Protein AF-A0A4R4I9H9-F1 (afdb_monomer)

Mean predicted aligned error: 4.23 Å

Structure (mmCIF, N/CA/C/O backbone):
data_AF-A0A4R4I9H9-F1
#
_entry.id   AF-A0A4R4I9H9-F1
#
loop_
_atom_site.group_PDB
_atom_site.id
_atom_site.type_symbol
_atom_site.label_atom_id
_atom_site.label_alt_id
_atom_site.label_comp_id
_atom_site.label_asym_id
_atom_site.label_entity_id
_atom_site.label_seq_id
_atom_site.pdbx_PDB_ins_code
_atom_site.Cartn_x
_atom_site.Cartn_y
_atom_site.Cartn_z
_atom_site.occupancy
_atom_site.B_iso_or_equiv
_atom_site.auth_seq_id
_atom_site.auth_comp_id
_atom_site.auth_asym_id
_atom_site.auth_atom_id
_atom_site.pdbx_PDB_model_num
ATOM 1 N N . MET A 1 1 ? -12.621 -3.019 -21.133 1.00 58.41 1 MET A N 1
ATOM 2 C CA . MET A 1 1 ? -11.363 -2.616 -20.470 1.00 58.41 1 MET A CA 1
ATOM 3 C C . MET A 1 1 ? -11.743 -1.904 -19.189 1.00 58.41 1 MET A C 1
ATOM 5 O O . MET A 1 1 ? -12.538 -0.980 -19.273 1.00 58.41 1 MET A O 1
ATOM 9 N N . GLY A 1 2 ? -11.285 -2.379 -18.031 1.00 77.00 2 GLY A N 1
ATOM 10 C CA . GLY A 1 2 ? -11.559 -1.702 -16.763 1.00 77.00 2 GLY A CA 1
ATOM 11 C C . GLY A 1 2 ? -10.605 -0.528 -16.523 1.00 77.00 2 GLY A C 1
ATOM 12 O O . GLY A 1 2 ? -9.463 -0.570 -16.978 1.00 77.00 2 GLY A O 1
ATOM 13 N N . LEU A 1 3 ? -11.076 0.501 -15.821 1.00 92.62 3 LEU A N 1
ATOM 14 C CA . LEU A 1 3 ? -10.313 1.664 -15.368 1.00 92.62 3 LEU A CA 1
ATOM 15 C C . LEU A 1 3 ? -9.828 1.474 -13.922 1.00 92.62 3 LEU A C 1
ATOM 17 O O . LEU A 1 3 ? -10.578 0.948 -13.095 1.00 92.62 3 LEU A O 1
ATOM 21 N N . TRP A 1 4 ? -8.597 1.916 -13.656 1.00 95.94 4 TRP A N 1
ATOM 22 C CA . TRP A 1 4 ? -8.057 2.176 -12.315 1.00 95.94 4 TRP A CA 1
ATOM 23 C C . TRP A 1 4 ? -8.418 3.601 -11.897 1.00 95.94 4 TRP A C 1
ATOM 25 O O . TRP A 1 4 ? -8.622 4.448 -12.770 1.00 95.94 4 TRP A O 1
ATOM 35 N N . GLY A 1 5 ? -8.410 3.887 -10.596 1.00 97.25 5 GLY A N 1
ATOM 36 C CA . GLY A 1 5 ? -8.517 5.269 -10.122 1.00 97.25 5 GLY A CA 1
ATOM 37 C C . GLY A 1 5 ? -7.256 6.076 -10.437 1.00 97.25 5 GLY A C 1
ATOM 38 O O . GLY A 1 5 ? -7.300 7.068 -11.159 1.00 97.25 5 GLY A O 1
ATOM 39 N N . ILE A 1 6 ? -6.113 5.611 -9.932 1.00 96.25 6 ILE A N 1
ATOM 40 C CA . ILE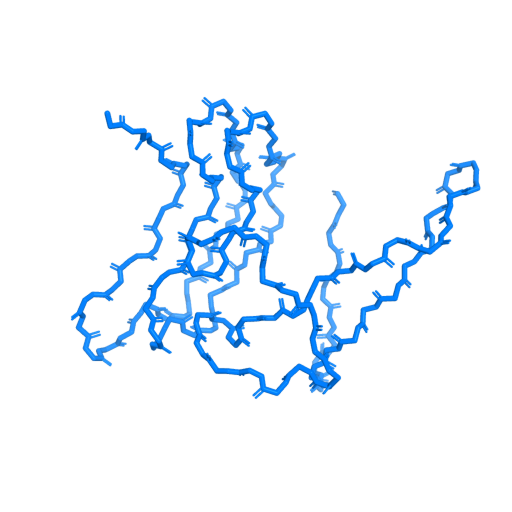 A 1 6 ? -4.777 6.141 -10.221 1.00 96.25 6 ILE A CA 1
ATOM 41 C C . ILE A 1 6 ? -3.868 4.970 -10.585 1.00 96.25 6 ILE A C 1
ATOM 43 O O . ILE A 1 6 ? -3.848 3.948 -9.906 1.00 96.25 6 ILE A O 1
ATOM 47 N N . ARG A 1 7 ? -3.083 5.116 -11.653 1.00 94.50 7 ARG A N 1
ATOM 48 C CA . ARG A 1 7 ? -2.118 4.098 -12.069 1.00 94.50 7 ARG A CA 1
ATOM 49 C C . ARG A 1 7 ? -0.746 4.719 -12.267 1.00 94.50 7 ARG A C 1
ATOM 51 O O . ARG A 1 7 ? -0.535 5.472 -13.215 1.00 94.50 7 ARG A O 1
ATOM 58 N N . LEU A 1 8 ? 0.189 4.361 -11.397 1.00 93.56 8 LEU A N 1
ATOM 59 C CA . LEU A 1 8 ? 1.609 4.626 -11.573 1.00 93.56 8 LEU A CA 1
ATOM 60 C C . LEU A 1 8 ? 2.206 3.459 -12.366 1.00 93.56 8 LEU A C 1
ATOM 62 O O . LEU A 1 8 ? 2.325 2.354 -11.846 1.00 93.56 8 LEU A O 1
ATOM 66 N N . ASN A 1 9 ? 2.538 3.681 -13.638 1.00 89.75 9 ASN A N 1
ATOM 67 C CA . ASN A 1 9 ? 3.097 2.651 -14.517 1.00 89.75 9 ASN A CA 1
ATOM 68 C C . ASN A 1 9 ? 4.318 3.180 -15.280 1.00 89.75 9 ASN A C 1
ATOM 70 O O . ASN A 1 9 ? 4.166 4.030 -16.160 1.00 89.75 9 ASN A O 1
ATOM 74 N N . SER A 1 10 ? 5.513 2.680 -14.947 1.00 77.25 10 SER A N 1
ATOM 75 C CA . SER A 1 10 ? 6.736 2.984 -15.693 1.00 77.25 10 SER A CA 1
ATOM 76 C C . SER A 1 10 ? 7.185 1.777 -16.489 1.00 77.25 10 SER A C 1
ATOM 78 O O . SER A 1 10 ? 7.409 0.705 -15.930 1.00 77.25 10 SER A O 1
ATOM 80 N N . THR A 1 11 ? 7.412 1.977 -17.782 1.00 70.12 11 THR A N 1
ATOM 81 C CA . THR A 1 11 ? 8.040 0.982 -18.656 1.00 70.12 11 THR A CA 1
ATOM 82 C C . THR A 1 11 ? 9.527 1.266 -18.892 1.00 70.12 11 THR A C 1
ATOM 84 O O . THR A 1 11 ? 10.166 0.548 -19.656 1.00 70.12 11 THR A O 1
ATOM 87 N N . THR A 1 12 ? 10.093 2.317 -18.282 1.00 64.38 12 THR A N 1
ATOM 88 C CA . THR A 1 12 ? 11.500 2.717 -18.443 1.00 64.38 12 THR A CA 1
ATOM 89 C C . THR A 1 12 ? 12.277 2.618 -17.129 1.00 64.38 12 THR A C 1
ATOM 91 O O . THR A 1 12 ? 11.729 2.767 -16.035 1.00 64.38 12 THR A O 1
ATOM 94 N N . ALA A 1 13 ? 13.590 2.387 -17.243 1.00 60.62 13 ALA A N 1
ATOM 95 C CA . ALA A 1 13 ? 14.501 2.132 -16.121 1.00 60.62 13 ALA A CA 1
ATOM 96 C C . ALA A 1 13 ? 14.596 3.274 -15.086 1.00 60.62 13 ALA A C 1
ATOM 98 O O . ALA A 1 13 ? 15.094 3.050 -13.989 1.00 60.62 13 ALA A O 1
ATOM 99 N N . GLY A 1 14 ? 14.101 4.478 -15.405 1.00 61.88 14 GLY A N 1
ATOM 100 C CA . GLY A 1 14 ? 14.089 5.625 -14.490 1.00 61.88 14 GLY A CA 1
ATOM 101 C C . GLY A 1 14 ? 13.130 5.491 -13.302 1.00 61.88 14 GLY A C 1
ATOM 102 O O . GLY A 1 14 ? 13.249 6.270 -12.362 1.00 61.88 14 GLY A O 1
ATOM 103 N N . GLY A 1 15 ? 12.226 4.501 -13.322 1.00 72.50 15 GLY A N 1
ATOM 104 C CA . GLY A 1 15 ? 11.251 4.263 -12.254 1.00 72.50 15 GLY A CA 1
ATOM 105 C C . GLY A 1 15 ? 10.245 5.410 -12.080 1.00 72.50 15 GLY A C 1
ATOM 106 O O . GLY A 1 15 ? 10.496 6.557 -12.433 1.00 72.50 15 GLY A O 1
ATOM 107 N N . ILE A 1 16 ? 9.066 5.119 -11.536 1.00 87.56 16 ILE A N 1
ATOM 108 C CA . ILE A 1 16 ? 8.185 6.171 -11.009 1.00 87.56 16 ILE A CA 1
ATOM 109 C C . ILE A 1 16 ? 8.510 6.268 -9.532 1.00 87.56 16 ILE A C 1
ATOM 111 O O . ILE A 1 16 ? 8.130 5.381 -8.776 1.00 87.56 16 ILE A O 1
ATOM 115 N N . THR A 1 17 ? 9.276 7.284 -9.138 1.00 91.88 17 THR A N 1
ATOM 116 C CA . THR A 1 17 ? 9.755 7.411 -7.758 1.00 91.88 17 THR A CA 1
ATOM 117 C C . THR A 1 17 ? 9.359 8.725 -7.113 1.00 91.88 17 THR A C 1
ATOM 119 O O . THR A 1 17 ? 9.193 9.731 -7.802 1.00 91.88 17 THR A O 1
ATOM 122 N N . ASN A 1 18 ? 9.238 8.721 -5.783 1.00 92.69 18 ASN A N 1
ATOM 123 C CA . ASN A 1 18 ? 9.019 9.920 -4.963 1.00 92.69 18 ASN A CA 1
ATOM 124 C C . ASN A 1 18 ? 7.731 10.701 -5.294 1.00 92.69 18 ASN A C 1
ATOM 126 O O . ASN A 1 18 ? 7.659 11.910 -5.075 1.00 92.69 18 ASN A O 1
ATOM 130 N N . ASN A 1 19 ? 6.706 10.027 -5.823 1.00 94.12 19 ASN A N 1
ATOM 131 C CA . ASN A 1 19 ? 5.395 10.643 -6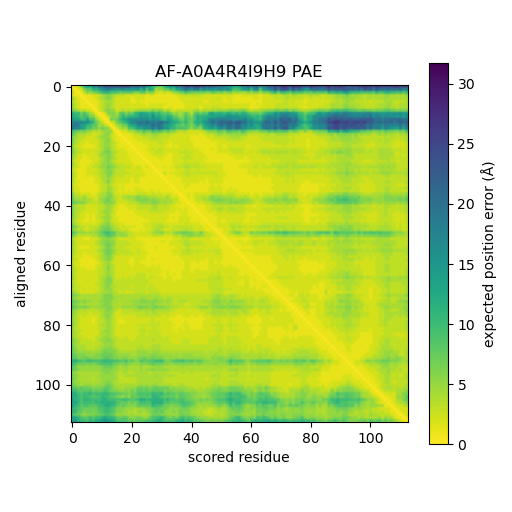.025 1.00 94.12 19 ASN A CA 1
ATOM 132 C C . ASN A 1 19 ? 4.625 10.683 -4.708 1.00 94.12 19 ASN A C 1
ATOM 134 O O . ASN A 1 19 ? 4.811 9.827 -3.847 1.00 94.12 19 ASN A O 1
ATOM 138 N N . VAL A 1 20 ? 3.720 11.650 -4.579 1.00 95.81 20 VAL A N 1
ATOM 139 C CA . VAL A 1 20 ? 2.810 11.758 -3.438 1.00 95.81 20 VAL A CA 1
ATOM 140 C C . VAL A 1 20 ? 1.378 11.713 -3.951 1.00 95.81 20 VAL A C 1
ATOM 142 O O . VAL A 1 20 ? 0.948 12.605 -4.679 1.00 95.81 20 VAL A O 1
ATOM 145 N N . ILE A 1 21 ? 0.639 10.676 -3.563 1.00 95.81 21 ILE A N 1
ATOM 146 C CA . ILE A 1 21 ? -0.787 10.521 -3.852 1.00 95.81 21 ILE A CA 1
ATOM 147 C C . ILE A 1 21 ? -1.556 10.786 -2.560 1.00 95.81 21 ILE A C 1
ATOM 149 O O . ILE A 1 21 ? -1.623 9.928 -1.676 1.00 95.81 21 ILE A O 1
ATOM 153 N N . THR A 1 22 ? -2.129 11.985 -2.452 1.00 96.56 22 THR A N 1
ATOM 154 C CA . THR A 1 22 ? -2.832 12.441 -1.250 1.00 96.56 22 THR A CA 1
ATOM 155 C C . THR A 1 22 ? -4.037 13.318 -1.580 1.00 96.56 22 THR A C 1
AT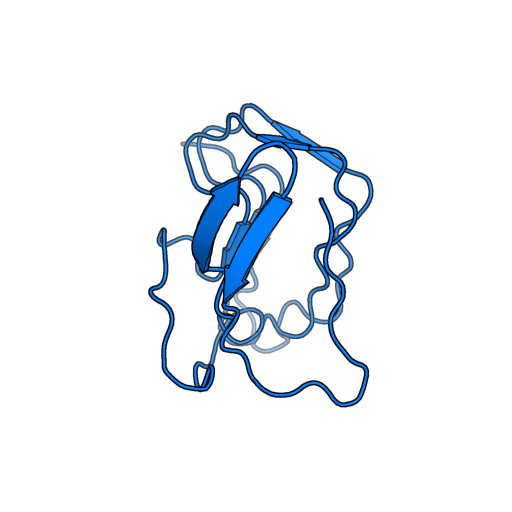OM 157 O O . THR A 1 22 ? -4.067 13.956 -2.631 1.00 96.56 22 THR A O 1
ATOM 160 N N . GLY A 1 23 ? -5.031 13.349 -0.689 1.00 95.50 23 GLY A N 1
ATOM 161 C CA . GLY A 1 23 ? -6.199 14.225 -0.795 1.00 95.50 23 GLY A CA 1
ATOM 162 C C . GLY A 1 23 ? -7.250 13.802 -1.824 1.00 95.50 23 GLY A C 1
ATOM 163 O O . GLY A 1 23 ? -8.080 14.623 -2.204 1.00 95.50 23 GLY A O 1
ATOM 164 N N . ASN A 1 24 ? -7.235 12.549 -2.293 1.00 95.81 24 ASN A N 1
ATOM 165 C CA . ASN A 1 24 ? -8.165 12.076 -3.322 1.00 95.81 24 ASN A CA 1
ATOM 166 C C . ASN A 1 24 ? -9.351 11.300 -2.732 1.00 95.81 24 ASN A C 1
ATOM 168 O O . ASN A 1 24 ? -9.212 10.585 -1.740 1.00 95.81 24 ASN A O 1
ATOM 172 N N . THR A 1 25 ? -10.498 11.369 -3.416 1.00 96.69 25 THR A N 1
ATOM 173 C CA . THR A 1 25 ? -11.606 10.408 -3.279 1.00 96.69 25 THR A CA 1
ATOM 174 C C . THR A 1 25 ? -11.586 9.472 -4.482 1.00 96.69 25 THR A C 1
ATOM 176 O O . THR A 1 25 ? -11.818 9.905 -5.607 1.00 96.69 25 THR A O 1
ATOM 179 N N . ILE A 1 26 ? -11.293 8.194 -4.251 1.00 96.75 26 ILE A N 1
ATOM 180 C CA . ILE A 1 26 ? -11.046 7.192 -5.290 1.00 96.75 26 ILE A CA 1
ATOM 181 C C . ILE A 1 26 ? -12.05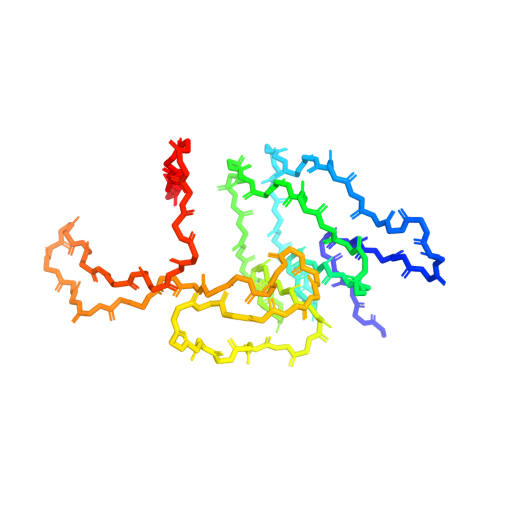1 6.055 -5.114 1.00 96.75 26 ILE A C 1
ATOM 183 O O . ILE A 1 26 ? -11.843 5.130 -4.327 1.00 96.75 26 ILE A O 1
ATOM 187 N N . THR A 1 27 ? -13.170 6.136 -5.832 1.00 97.25 27 THR A N 1
ATOM 188 C CA . THR A 1 27 ? -14.282 5.193 -5.652 1.00 97.25 27 THR A CA 1
ATOM 189 C C . THR A 1 27 ? -14.898 4.742 -6.967 1.00 97.25 27 THR A C 1
ATOM 191 O O . THR A 1 27 ? -14.812 5.456 -7.965 1.00 97.25 27 THR A O 1
ATOM 194 N N . GLY A 1 28 ? -15.522 3.560 -6.968 1.00 96.38 28 GLY A N 1
ATOM 195 C CA . GLY A 1 28 ? -16.314 3.068 -8.101 1.00 96.38 28 GLY A CA 1
ATOM 196 C C . GLY A 1 28 ? -15.505 2.677 -9.340 1.00 96.38 28 GLY A C 1
ATOM 197 O O . GLY A 1 28 ? -16.073 2.555 -10.426 1.00 96.38 28 GLY A O 1
ATOM 198 N N . ASN A 1 29 ? -14.188 2.494 -9.215 1.00 97.56 29 ASN A N 1
ATOM 199 C CA . ASN A 1 29 ? -13.357 2.051 -10.331 1.00 97.56 29 ASN A CA 1
ATOM 200 C C . ASN A 1 29 ? -13.573 0.560 -10.586 1.00 97.56 29 ASN A C 1
ATOM 202 O O . ASN A 1 29 ? -13.782 -0.213 -9.664 1.00 97.56 29 ASN A O 1
ATOM 206 N N . SER A 1 30 ? -13.492 0.119 -11.837 1.00 97.00 30 SER A N 1
ATOM 207 C CA . SER A 1 30 ? -13.666 -1.306 -12.177 1.00 97.00 30 SER A CA 1
ATOM 208 C C . SER A 1 30 ? -12.428 -2.179 -11.908 1.00 97.00 30 SER A C 1
ATOM 210 O O . SER A 1 30 ? -12.511 -3.396 -12.041 1.00 97.00 30 SER A O 1
ATOM 212 N N . ARG A 1 31 ? -11.280 -1.565 -11.595 1.00 97.06 31 ARG A N 1
ATOM 213 C CA . ARG A 1 31 ? -10.015 -2.212 -11.195 1.00 97.06 31 ARG A CA 1
ATOM 214 C C . ARG A 1 31 ? -9.591 -1.669 -9.830 1.00 97.06 31 ARG A C 1
ATOM 216 O O . ARG A 1 31 ? -10.463 -1.248 -9.074 1.00 97.06 31 ARG A O 1
ATOM 223 N N . ASP A 1 32 ? -8.300 -1.668 -9.512 1.00 98.00 32 ASP A N 1
ATOM 224 C CA . ASP A 1 32 ? -7.803 -1.124 -8.250 1.00 98.00 32 ASP A CA 1
ATOM 225 C C . ASP A 1 32 ? -8.032 0.387 -8.147 1.00 98.00 32 ASP A C 1
ATOM 227 O O . ASP A 1 32 ? -8.073 1.115 -9.149 1.00 98.00 32 ASP A O 1
ATOM 231 N N . GLY A 1 33 ? -8.162 0.870 -6.914 1.00 98.00 33 GLY A N 1
ATOM 232 C CA . GLY A 1 33 ? -8.188 2.297 -6.627 1.00 98.00 33 GLY A CA 1
ATOM 233 C C . GLY A 1 33 ? -6.871 2.946 -7.041 1.00 98.00 33 GLY A C 1
ATOM 234 O O . GLY A 1 33 ? -6.864 3.865 -7.857 1.00 98.00 33 GLY A O 1
ATOM 235 N N . ILE A 1 34 ? -5.758 2.435 -6.522 1.00 97.69 34 ILE A N 1
ATOM 236 C CA . ILE A 1 34 ? -4.404 2.864 -6.866 1.00 97.69 34 ILE A CA 1
ATOM 237 C C . ILE A 1 34 ? -3.570 1.634 -7.216 1.00 97.69 34 ILE A C 1
ATOM 239 O O . ILE A 1 34 ? -3.375 0.771 -6.370 1.00 97.69 34 ILE A O 1
ATOM 243 N N . ALA A 1 35 ? -3.030 1.585 -8.430 1.00 96.62 35 ALA A N 1
ATOM 244 C CA . ALA A 1 35 ? -2.065 0.568 -8.839 1.00 96.62 35 ALA A CA 1
ATOM 245 C C . ALA A 1 35 ? -0.669 1.183 -8.993 1.00 96.62 35 ALA A C 1
ATOM 247 O O . ALA A 1 35 ? -0.509 2.200 -9.679 1.00 96.62 35 ALA A O 1
ATOM 248 N N . VAL A 1 36 ? 0.344 0.556 -8.392 1.00 95.94 36 VAL A N 1
ATOM 249 C CA . VAL A 1 36 ? 1.758 0.928 -8.549 1.00 95.94 36 VAL A CA 1
ATOM 250 C C . VAL A 1 36 ? 2.502 -0.229 -9.199 1.00 95.94 36 VAL A C 1
ATOM 252 O O . VAL A 1 36 ? 2.561 -1.325 -8.653 1.00 95.94 36 VAL A O 1
ATOM 255 N N . ILE A 1 37 ? 3.056 0.010 -10.387 1.00 93.00 37 ILE A N 1
ATOM 256 C CA . ILE A 1 37 ? 3.617 -1.033 -11.248 1.00 93.00 37 ILE A CA 1
ATOM 257 C C . ILE A 1 37 ? 4.993 -0.608 -11.764 1.00 93.00 37 ILE A C 1
ATOM 259 O O . ILE A 1 37 ? 5.221 0.550 -12.126 1.00 93.00 37 ILE A O 1
ATOM 263 N N . GLY A 1 38 ? 5.888 -1.591 -11.857 1.00 90.12 38 GLY A N 1
ATOM 264 C CA . GLY A 1 38 ? 7.253 -1.452 -12.353 1.00 90.12 38 GLY A CA 1
ATOM 265 C C . GLY A 1 38 ? 8.275 -1.620 -11.232 1.00 90.12 38 GLY A C 1
ATOM 266 O O . GLY A 1 38 ? 8.184 -0.971 -10.198 1.00 90.12 38 GLY A O 1
ATOM 267 N N . ALA A 1 39 ? 9.281 -2.470 -11.445 1.00 86.50 39 ALA A N 1
ATOM 268 C CA . ALA A 1 39 ? 10.241 -2.847 -10.400 1.00 86.50 39 ALA A CA 1
ATOM 269 C C . ALA A 1 39 ? 11.038 -1.665 -9.809 1.00 86.50 39 ALA A C 1
ATOM 271 O O . ALA A 1 39 ? 11.499 -1.738 -8.678 1.00 86.50 39 ALA A O 1
ATOM 272 N N . GLY A 1 40 ? 11.185 -0.568 -10.562 1.00 87.81 40 GLY A N 1
ATOM 273 C CA . GLY A 1 40 ? 11.826 0.664 -10.093 1.00 87.81 40 GLY A CA 1
ATOM 274 C C . GLY A 1 40 ? 10.873 1.678 -9.452 1.00 87.81 40 GLY A C 1
ATOM 275 O O . GLY A 1 40 ? 11.288 2.810 -9.212 1.00 87.81 40 GLY A O 1
ATOM 276 N N . ALA A 1 41 ? 9.597 1.344 -9.237 1.00 92.31 41 ALA A N 1
ATOM 277 C CA . ALA A 1 41 ? 8.600 2.277 -8.721 1.00 92.31 41 ALA A CA 1
ATOM 278 C C . ALA A 1 41 ? 8.692 2.445 -7.193 1.00 92.31 41 ALA A C 1
ATOM 280 O O . ALA A 1 41 ? 7.806 2.021 -6.460 1.00 92.31 41 ALA A O 1
ATOM 281 N N . GLN A 1 42 ? 9.770 3.067 -6.718 1.00 90.88 42 GLN A N 1
ATOM 282 C CA . GLN A 1 42 ? 10.108 3.174 -5.294 1.00 90.88 42 GLN A CA 1
ATOM 283 C C . GLN A 1 42 ? 9.668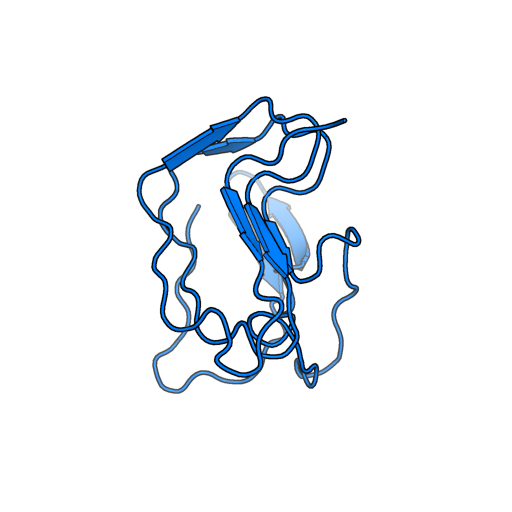 4.490 -4.647 1.00 90.88 42 GLN A C 1
ATOM 285 O O . GLN A 1 42 ? 9.602 5.530 -5.295 1.00 90.88 42 GLN A O 1
ATOM 290 N N . ASN A 1 43 ? 9.487 4.478 -3.326 1.00 91.12 43 ASN A N 1
ATOM 291 C CA . ASN A 1 43 ? 9.278 5.678 -2.506 1.00 91.12 43 ASN A CA 1
ATOM 292 C C . ASN A 1 43 ? 8.063 6.530 -2.923 1.00 91.12 43 ASN A C 1
ATOM 294 O O . ASN A 1 43 ? 8.057 7.743 -2.726 1.00 91.12 43 ASN A O 1
ATOM 298 N N . ASN A 1 44 ? 7.035 5.928 -3.518 1.00 94.25 44 ASN A N 1
ATOM 299 C CA . ASN A 1 44 ? 5.783 6.614 -3.810 1.00 94.25 44 ASN A CA 1
ATOM 300 C C . ASN A 1 44 ? 4.916 6.625 -2.552 1.00 94.25 44 ASN A C 1
ATOM 302 O O . ASN A 1 44 ? 4.414 5.589 -2.121 1.00 94.25 44 ASN A O 1
ATOM 306 N N . ALA A 1 45 ? 4.735 7.794 -1.953 1.00 94.56 45 ALA A N 1
ATOM 307 C CA . ALA A 1 45 ? 3.938 7.952 -0.753 1.00 94.56 45 ALA A CA 1
ATOM 308 C C . ALA A 1 45 ? 2.445 7.991 -1.112 1.00 94.56 45 ALA A C 1
ATOM 310 O O . ALA A 1 45 ? 2.005 8.830 -1.899 1.00 94.56 45 ALA A O 1
ATOM 311 N N . ILE A 1 46 ? 1.658 7.097 -0.516 1.00 95.19 46 ILE A N 1
ATOM 312 C CA . ILE A 1 46 ? 0.202 7.044 -0.676 1.00 95.19 46 ILE A CA 1
ATOM 313 C C . ILE A 1 46 ? -0.403 7.216 0.712 1.00 95.19 46 ILE A C 1
ATOM 315 O O . ILE A 1 46 ? -0.329 6.307 1.531 1.00 95.19 46 ILE A O 1
ATOM 319 N N . TYR A 1 47 ? -0.948 8.395 1.003 1.00 94.31 47 TYR A N 1
ATOM 320 C CA . TYR A 1 47 ? -1.442 8.724 2.344 1.00 94.31 47 TYR A CA 1
ATOM 321 C C . TYR A 1 47 ? -2.523 9.804 2.288 1.00 94.31 47 TYR A C 1
ATOM 323 O O . TYR A 1 47 ? -2.599 10.570 1.328 1.00 94.31 47 TYR A O 1
ATOM 331 N N . ALA A 1 48 ? -3.349 9.901 3.329 1.00 93.50 48 ALA A N 1
ATOM 332 C CA . ALA A 1 48 ? -4.439 10.876 3.457 1.00 93.50 48 ALA A CA 1
ATOM 333 C C . ALA A 1 48 ? -5.334 11.005 2.206 1.00 93.50 48 ALA A C 1
ATOM 335 O O . ALA A 1 48 ? -5.718 12.104 1.806 1.00 93.50 48 ALA A O 1
ATOM 336 N N . ASN A 1 49 ? -5.664 9.883 1.566 1.00 93.00 49 ASN A N 1
ATOM 337 C CA . ASN A 1 49 ? -6.752 9.840 0.593 1.00 93.00 49 ASN A CA 1
ATOM 338 C C . ASN A 1 49 ? -8.061 9.652 1.368 1.00 93.00 49 ASN A C 1
ATOM 340 O O . ASN A 1 49 ? -8.172 8.728 2.168 1.00 93.00 49 ASN A O 1
ATOM 344 N N . THR A 1 50 ? -9.031 10.546 1.167 1.00 89.06 50 THR A N 1
ATOM 345 C CA . THR A 1 50 ? -10.243 10.653 1.999 1.00 89.06 50 THR A CA 1
ATOM 346 C C . THR A 1 50 ? -11.174 9.452 1.870 1.00 89.06 50 THR A C 1
ATOM 348 O O . THR A 1 50 ? -11.967 9.189 2.768 1.00 89.06 50 THR A O 1
ATOM 351 N N . SER A 1 51 ? -11.114 8.733 0.747 1.00 92.75 51 SER A N 1
ATOM 352 C CA . SER A 1 51 ? -11.772 7.438 0.581 1.00 92.75 51 SER A CA 1
ATOM 353 C C . SER A 1 51 ? -11.127 6.666 -0.561 1.00 92.75 51 SER A C 1
ATOM 355 O O . SER A 1 51 ? -10.940 7.217 -1.646 1.00 92.75 51 SER A O 1
ATOM 357 N N . ILE A 1 52 ? -10.835 5.385 -0.334 1.00 95.38 52 ILE A N 1
ATOM 358 C CA . ILE A 1 52 ? -10.478 4.428 -1.382 1.00 95.38 52 ILE A CA 1
ATOM 359 C C . ILE A 1 52 ? -11.392 3.212 -1.219 1.00 95.38 52 ILE A C 1
ATOM 361 O O . ILE A 1 52 ? -11.105 2.311 -0.436 1.00 95.38 52 ILE A O 1
ATOM 365 N N . SER A 1 53 ? -12.546 3.213 -1.885 1.00 95.69 53 SER A N 1
ATOM 366 C CA . SER A 1 53 ? -13.609 2.237 -1.600 1.00 95.69 53 SER A CA 1
ATOM 367 C C . SER A 1 53 ? -14.487 1.923 -2.810 1.00 95.69 53 SER A C 1
ATOM 369 O O . SER A 1 53 ? -14.527 2.674 -3.780 1.00 95.69 53 SER A O 1
ATOM 371 N N . GLY A 1 54 ? -15.192 0.788 -2.771 1.00 96.06 54 GLY A N 1
ATOM 372 C CA . GLY A 1 54 ? -16.118 0.392 -3.841 1.00 96.06 54 GLY A CA 1
ATOM 373 C C . GLY A 1 54 ? -15.450 0.195 -5.207 1.00 96.06 54 GLY A C 1
ATOM 374 O O . GLY A 1 54 ? -16.108 0.349 -6.231 1.00 96.06 54 GLY A O 1
ATOM 375 N N . ASN A 1 55 ? -14.147 -0.087 -5.223 1.00 97.31 55 ASN A N 1
ATOM 376 C CA . ASN A 1 55 ? -13.409 -0.427 -6.431 1.00 97.31 55 ASN A CA 1
ATOM 377 C C . ASN A 1 55 ? -13.557 -1.935 -6.713 1.00 97.31 55 ASN A C 1
ATOM 379 O O . ASN A 1 55 ? -13.777 -2.722 -5.795 1.00 97.31 55 ASN A O 1
ATOM 383 N N . GLY A 1 56 ? -13.480 -2.331 -7.982 1.00 96.31 56 GLY A N 1
ATOM 384 C CA . GLY A 1 56 ? -13.606 -3.724 -8.417 1.00 96.31 56 GLY A CA 1
ATOM 385 C C . GLY A 1 56 ? -12.367 -4.565 -8.106 1.00 96.31 56 GLY A C 1
ATOM 386 O O . GLY A 1 56 ? -12.474 -5.786 -8.022 1.00 96.31 56 GLY A O 1
ATOM 387 N N . GLY A 1 57 ? -11.217 -3.909 -7.934 1.00 96.31 57 GLY A N 1
ATOM 388 C CA . GLY A 1 57 ? -9.981 -4.487 -7.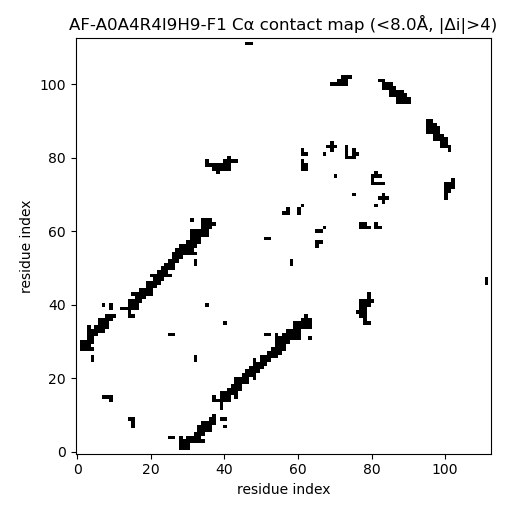410 1.00 96.31 57 GLY A CA 1
ATOM 389 C C . GLY A 1 57 ? -9.683 -4.020 -5.981 1.00 96.31 57 GLY A C 1
ATOM 390 O O . GLY A 1 57 ? -10.582 -3.634 -5.230 1.00 96.31 57 GLY A O 1
ATOM 391 N N . LEU A 1 58 ? -8.409 -4.038 -5.602 1.00 96.94 58 LEU A N 1
ATOM 392 C CA . LEU A 1 58 ? -7.953 -3.582 -4.292 1.00 96.94 58 LEU A CA 1
ATOM 393 C C . LEU A 1 58 ? -8.009 -2.056 -4.166 1.00 96.94 58 LEU A C 1
ATOM 395 O O . LEU A 1 58 ? -8.072 -1.315 -5.144 1.00 96.94 58 LEU A O 1
ATOM 399 N N . GLY A 1 59 ? -7.975 -1.548 -2.933 1.00 96.50 59 GLY A N 1
ATOM 400 C CA . GLY A 1 59 ? -7.815 -0.110 -2.716 1.00 96.50 59 GLY A CA 1
ATOM 401 C C . GLY A 1 59 ? -6.454 0.378 -3.220 1.00 96.50 59 GLY A C 1
ATOM 402 O O . GLY A 1 59 ? -6.384 1.321 -4.006 1.00 96.50 59 GLY A O 1
ATOM 403 N N . ILE A 1 60 ? -5.393 -0.307 -2.798 1.00 96.81 60 ILE A N 1
ATOM 404 C CA . ILE A 1 60 ? -4.013 -0.105 -3.239 1.00 96.81 60 ILE A CA 1
ATOM 405 C C . ILE A 1 60 ? -3.465 -1.479 -3.636 1.00 96.81 60 ILE A C 1
ATOM 407 O O . ILE A 1 60 ? -3.610 -2.426 -2.866 1.00 96.81 60 ILE A O 1
ATOM 411 N N . ASP A 1 61 ? -2.851 -1.572 -4.812 1.00 97.31 61 ASP A N 1
ATOM 412 C CA . ASP A 1 61 ? -2.202 -2.777 -5.330 1.00 97.31 61 ASP A CA 1
ATOM 413 C C . ASP A 1 61 ? -0.779 -2.429 -5.799 1.00 97.31 61 ASP A C 1
ATOM 415 O O . ASP A 1 61 ? -0.569 -1.657 -6.744 1.00 97.31 61 ASP A O 1
ATOM 419 N N . LEU A 1 62 ? 0.209 -2.969 -5.087 1.00 95.38 62 LEU A N 1
ATOM 420 C CA . LEU A 1 62 ? 1.611 -2.912 -5.471 1.00 95.38 62 LEU A CA 1
ATOM 421 C C . LEU A 1 62 ? 1.861 -4.151 -6.333 1.00 95.38 62 LEU A C 1
ATOM 423 O O . LEU A 1 62 ? 2.066 -5.213 -5.760 1.00 95.38 62 LEU A O 1
ATOM 427 N N . LEU A 1 63 ? 1.834 -3.980 -7.667 1.00 95.00 63 LEU A N 1
ATOM 428 C CA . LEU A 1 63 ? 2.010 -4.955 -8.771 1.00 95.00 63 LEU A CA 1
ATOM 429 C C . LEU A 1 63 ? 0.802 -5.108 -9.728 1.00 95.00 63 LEU A C 1
ATOM 431 O O . LEU A 1 63 ? 1.021 -5.610 -10.833 1.00 95.00 63 LEU A O 1
ATOM 435 N N . ASP A 1 64 ? -0.405 -4.625 -9.393 1.00 95.06 64 ASP A N 1
ATOM 436 C CA . ASP A 1 64 ? -1.647 -4.795 -10.203 1.00 95.06 64 ASP A CA 1
ATOM 437 C C . ASP A 1 64 ? -1.937 -6.290 -10.451 1.00 95.06 64 ASP A C 1
ATOM 439 O O . ASP A 1 64 ? -2.269 -6.711 -11.565 1.00 95.06 64 ASP A O 1
ATOM 443 N N . ASN A 1 65 ? -1.720 -7.109 -9.415 1.00 94.81 65 ASN A N 1
ATOM 444 C CA . ASN A 1 65 ? -1.805 -8.572 -9.449 1.00 94.81 65 ASN A CA 1
ATOM 445 C C . ASN A 1 65 ? -2.722 -9.163 -8.360 1.00 94.81 65 ASN A C 1
ATOM 447 O O . ASN A 1 65 ? -2.821 -10.388 -8.245 1.00 94.81 65 ASN A O 1
ATOM 451 N N . GLY A 1 66 ? -3.419 -8.318 -7.602 1.00 96.12 66 GLY A N 1
ATOM 452 C CA . GLY A 1 66 ? -4.213 -8.695 -6.447 1.00 96.12 66 GLY A CA 1
ATOM 453 C C . GLY A 1 66 ? -3.408 -8.676 -5.148 1.00 96.12 66 GLY A C 1
ATOM 454 O O . GLY A 1 66 ? -2.435 -7.950 -4.984 1.00 96.12 66 GLY A O 1
ATOM 455 N N . VAL A 1 67 ? -3.866 -9.449 -4.161 1.00 96.38 67 VAL A N 1
ATOM 456 C CA . VAL A 1 67 ? -3.216 -9.475 -2.845 1.00 96.38 67 VAL A CA 1
ATOM 457 C C . VAL A 1 67 ? -1.867 -10.172 -2.973 1.00 96.38 67 VAL A C 1
ATOM 459 O O . VAL A 1 67 ? -1.822 -11.378 -3.221 1.00 96.38 67 VAL A O 1
ATOM 462 N N . THR A 1 68 ? -0.785 -9.436 -2.737 1.00 95.38 68 THR A N 1
ATOM 463 C CA . THR A 1 68 ? 0.533 -10.035 -2.520 1.00 95.38 68 THR A CA 1
ATOM 464 C C . THR A 1 68 ? 0.644 -10.465 -1.051 1.00 95.38 68 THR A C 1
ATOM 466 O O . THR A 1 68 ? 0.465 -9.617 -0.182 1.00 95.38 68 THR A O 1
ATOM 469 N N . PRO A 1 69 ? 0.834 -11.760 -0.727 1.00 95.88 69 PRO A N 1
ATOM 470 C CA . PRO A 1 69 ? 0.889 -12.223 0.661 1.00 95.88 69 PRO A CA 1
ATOM 471 C C . PRO A 1 69 ? 2.062 -11.620 1.434 1.00 95.88 69 PRO A C 1
ATOM 473 O O . PRO A 1 69 ? 3.160 -11.562 0.896 1.00 95.88 69 PRO A O 1
ATOM 476 N N . ASN A 1 70 ? 1.843 -11.273 2.705 1.00 96.94 70 ASN A N 1
ATOM 477 C CA . ASN A 1 70 ? 2.926 -10.779 3.550 1.00 96.94 70 ASN A CA 1
ATOM 478 C C . ASN A 1 70 ? 4.028 -11.836 3.755 1.00 96.94 70 ASN A C 1
ATOM 480 O O . ASN A 1 70 ? 3.713 -13.013 3.979 1.00 96.94 70 ASN A O 1
ATOM 484 N N . ASP A 1 71 ? 5.290 -11.405 3.791 1.00 95.06 71 ASP A N 1
ATOM 485 C CA . ASP A 1 71 ? 6.447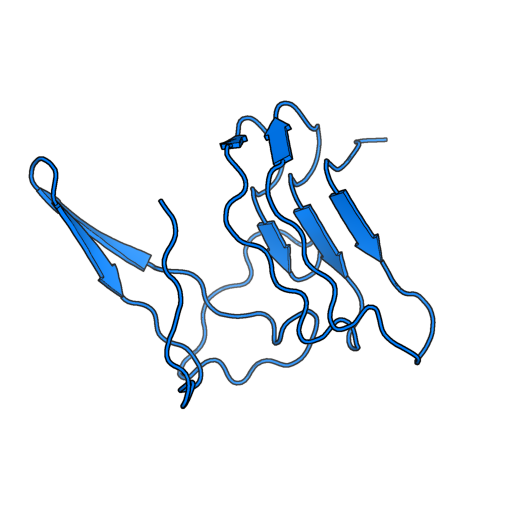 -12.235 4.145 1.00 95.06 71 ASP A CA 1
ATOM 486 C C . ASP A 1 71 ? 7.133 -11.783 5.452 1.00 95.06 71 ASP A C 1
ATOM 488 O O . ASP A 1 71 ? 6.808 -10.742 6.023 1.00 95.06 71 ASP A O 1
ATOM 492 N N . ALA A 1 72 ? 8.040 -12.609 5.982 1.00 94.88 72 ALA A N 1
ATOM 493 C CA . ALA A 1 72 ? 8.711 -12.310 7.244 1.00 94.88 72 ALA A CA 1
ATOM 494 C C . ALA A 1 72 ? 9.780 -11.223 7.056 1.00 94.88 72 ALA A C 1
ATOM 496 O O . ALA A 1 72 ? 10.792 -11.457 6.394 1.00 94.88 72 ALA A O 1
ATOM 497 N N . GLY A 1 73 ? 9.600 -10.079 7.714 1.00 90.31 73 GLY A N 1
ATOM 498 C CA . GLY A 1 73 ? 10.541 -8.961 7.655 1.00 90.31 73 GLY A CA 1
ATOM 499 C C . GLY A 1 73 ? 10.476 -8.106 6.385 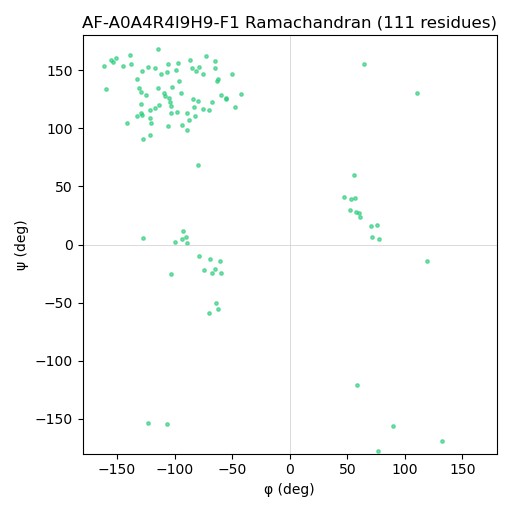1.00 90.31 73 GLY A C 1
ATOM 500 O O . GLY A 1 73 ? 11.291 -7.187 6.289 1.00 90.31 73 GLY A O 1
ATOM 501 N N . ASP A 1 74 ? 9.524 -8.351 5.471 1.00 92.38 74 ASP A N 1
ATOM 502 C CA . ASP A 1 74 ? 9.252 -7.525 4.279 1.00 92.38 74 ASP A CA 1
ATOM 503 C C . ASP A 1 74 ? 10.512 -7.368 3.418 1.00 92.38 74 ASP A C 1
ATOM 505 O O . ASP A 1 74 ? 11.073 -6.276 3.277 1.00 92.38 74 ASP A O 1
ATOM 509 N N . VAL A 1 75 ? 11.028 -8.513 2.949 1.00 92.31 75 VAL A N 1
ATOM 510 C CA . VAL A 1 75 ? 12.304 -8.616 2.207 1.00 92.31 75 VAL A CA 1
ATOM 511 C C . VAL A 1 75 ? 12.134 -8.449 0.696 1.00 92.31 75 VAL A C 1
ATOM 513 O O . VAL A 1 75 ? 13.109 -8.547 -0.059 1.00 92.31 75 VAL A O 1
ATOM 516 N N . ASP A 1 76 ? 10.903 -8.206 0.259 1.00 92.94 76 ASP A N 1
ATOM 517 C CA . ASP A 1 76 ? 10.532 -8.095 -1.136 1.00 92.94 76 ASP A CA 1
ATOM 518 C C . ASP A 1 76 ? 11.181 -6.901 -1.852 1.00 92.94 76 ASP A C 1
ATOM 520 O O . ASP A 1 76 ? 11.627 -5.895 -1.290 1.00 92.94 76 ASP A O 1
ATOM 524 N N . THR A 1 77 ? 11.241 -7.031 -3.177 1.00 91.44 77 THR A N 1
ATOM 525 C CA . THR A 1 77 ? 11.664 -5.958 -4.079 1.00 91.44 77 THR A CA 1
ATOM 526 C C . THR A 1 77 ? 10.624 -5.772 -5.171 1.00 91.44 77 THR A C 1
ATOM 528 O O . THR A 1 77 ? 9.965 -6.715 -5.599 1.00 91.44 77 THR A O 1
ATOM 531 N N . GLY A 1 78 ? 10.484 -4.543 -5.655 1.00 91.75 78 GLY A N 1
ATOM 532 C CA . GLY A 1 78 ? 9.420 -4.172 -6.582 1.00 91.75 78 GLY A CA 1
ATOM 533 C C . GLY A 1 78 ? 8.744 -2.881 -6.136 1.00 91.75 78 GLY A C 1
ATOM 534 O O . GLY A 1 78 ? 9.270 -2.232 -5.234 1.00 91.75 78 GLY A O 1
ATOM 535 N N . PRO A 1 79 ? 7.603 -2.506 -6.747 1.00 93.69 79 PRO A N 1
ATOM 536 C CA . PRO A 1 79 ? 6.905 -1.253 -6.474 1.00 93.69 79 PRO A CA 1
ATOM 537 C C . PRO A 1 79 ? 6.743 -0.984 -4.979 1.00 93.69 79 PRO A C 1
ATOM 539 O O . PRO A 1 79 ? 6.101 -1.755 -4.274 1.00 93.69 79 PRO A O 1
ATOM 542 N N . ASN A 1 80 ? 7.322 0.111 -4.491 1.00 93.56 80 ASN A N 1
ATOM 543 C CA . ASN A 1 80 ? 7.328 0.485 -3.077 1.00 93.56 80 ASN A CA 1
ATOM 544 C C . ASN A 1 80 ? 7.818 -0.624 -2.129 1.00 93.56 80 ASN A C 1
ATOM 546 O O . ASN A 1 80 ? 7.380 -0.677 -0.984 1.00 93.56 80 ASN A O 1
ATOM 550 N N . GLY A 1 81 ? 8.711 -1.496 -2.599 1.00 93.06 81 GLY A N 1
ATOM 551 C CA . GLY A 1 81 ? 9.187 -2.660 -1.848 1.00 93.06 81 GLY A CA 1
ATOM 552 C C . GLY A 1 81 ? 8.150 -3.771 -1.691 1.00 93.06 81 GLY A C 1
ATOM 553 O O . GLY A 1 81 ? 8.426 -4.719 -0.986 1.00 93.06 81 GLY A O 1
ATOM 554 N N . VAL A 1 82 ? 6.983 -3.659 -2.339 1.00 94.75 82 VAL A N 1
ATOM 555 C CA . VAL A 1 82 ? 5.847 -4.580 -2.164 1.00 94.75 82 VAL A CA 1
ATOM 556 C C . VAL A 1 82 ? 5.458 -4.720 -0.685 1.00 94.75 82 VAL A C 1
ATOM 558 O O . VAL A 1 82 ? 5.104 -5.792 -0.222 1.00 94.75 82 VAL A O 1
ATOM 561 N N . GLN A 1 83 ? 5.505 -3.588 0.031 1.00 93.94 83 GLN A N 1
ATOM 562 C CA . GLN A 1 83 ? 5.278 -3.506 1.473 1.00 93.94 83 GLN A CA 1
ATOM 563 C C . GLN A 1 83 ? 4.104 -4.361 1.951 1.00 93.94 83 GLN A C 1
ATOM 565 O O . GLN A 1 83 ? 2.969 -4.212 1.481 1.00 93.94 83 GLN A O 1
ATOM 570 N N . ASN A 1 84 ? 4.380 -5.150 2.981 1.00 95.44 84 ASN A N 1
ATOM 571 C CA . ASN A 1 84 ? 3.374 -5.837 3.774 1.00 95.44 84 ASN A CA 1
ATOM 572 C C . ASN A 1 84 ? 2.257 -4.890 4.254 1.00 95.44 84 ASN A C 1
ATOM 574 O O . ASN A 1 84 ? 2.482 -3.727 4.601 1.00 95.44 84 ASN A O 1
ATOM 578 N N . PHE A 1 85 ? 1.032 -5.412 4.350 1.00 93.50 85 PHE A N 1
ATOM 579 C CA . PHE A 1 85 ? -0.127 -4.670 4.857 1.00 93.50 85 PHE A CA 1
ATOM 580 C C . PHE A 1 85 ? -0.532 -5.110 6.276 1.00 93.50 85 PHE A C 1
ATOM 582 O O . PHE A 1 85 ? -0.269 -6.249 6.678 1.00 93.50 85 PHE A O 1
ATOM 589 N N . PRO A 1 86 ? -1.207 -4.241 7.059 1.00 92.69 86 PRO A N 1
ATOM 590 C CA . PRO A 1 86 ? -1.682 -4.600 8.392 1.00 92.69 86 PRO A CA 1
ATOM 591 C C . PRO A 1 86 ? -2.651 -5.789 8.375 1.00 92.69 86 PRO A C 1
ATOM 593 O O . PRO A 1 86 ? -3.677 -5.763 7.694 1.00 92.69 86 PRO A O 1
ATOM 596 N N . VAL A 1 87 ? -2.382 -6.803 9.198 1.00 94.69 87 VAL A N 1
ATOM 597 C CA . VAL A 1 87 ? -3.284 -7.941 9.420 1.00 94.69 87 VAL A CA 1
ATOM 598 C C . VAL A 1 87 ? -4.075 -7.706 10.698 1.00 94.69 87 VAL A C 1
ATOM 600 O O . VAL A 1 87 ? -3.510 -7.694 11.793 1.00 94.69 87 VAL A O 1
ATOM 603 N N . VAL A 1 88 ? -5.391 -7.525 10.580 1.00 95.19 88 VAL A N 1
ATOM 604 C CA . VAL A 1 88 ? -6.283 -7.357 11.738 1.00 95.19 88 VAL A CA 1
ATOM 605 C C . VAL A 1 88 ? -6.351 -8.660 12.538 1.00 95.19 88 VAL A C 1
ATOM 607 O O . VAL A 1 88 ? -6.734 -9.702 12.015 1.00 95.19 88 VAL A O 1
ATOM 610 N N . THR A 1 89 ? -6.010 -8.598 13.825 1.00 97.38 89 THR A N 1
ATOM 611 C CA . THR A 1 89 ? -5.993 -9.752 14.741 1.00 97.38 89 THR A CA 1
ATOM 612 C C . THR A 1 89 ? -7.186 -9.780 15.690 1.00 97.38 89 THR A C 1
ATOM 614 O O . THR A 1 89 ? -7.572 -10.848 16.159 1.00 97.38 89 THR A O 1
ATOM 617 N N . SER A 1 90 ? -7.794 -8.627 15.986 1.00 97.69 90 SER A N 1
ATOM 618 C CA . SER A 1 90 ? -9.051 -8.568 16.740 1.00 97.69 90 SER A CA 1
ATOM 619 C C . SER A 1 90 ? -9.760 -7.231 16.564 1.00 97.69 90 SER A C 1
ATOM 621 O O . SER A 1 90 ? -9.111 -6.199 16.383 1.00 97.69 90 SER A O 1
ATOM 623 N N . ILE A 1 91 ? -11.082 -7.248 16.717 1.00 97.25 91 ILE A N 1
ATOM 624 C CA . ILE A 1 91 ? -11.926 -6.055 16.797 1.00 97.25 91 ILE A CA 1
ATOM 625 C C . ILE A 1 91 ? -12.733 -6.152 18.094 1.00 97.25 91 ILE A C 1
ATOM 627 O O . ILE A 1 91 ? -13.358 -7.177 18.359 1.00 97.25 91 ILE A O 1
ATOM 631 N N . SER A 1 92 ? -12.707 -5.102 18.914 1.00 97.69 92 SER A N 1
ATOM 632 C CA . SER A 1 92 ? -13.457 -5.025 20.171 1.00 97.69 92 SER A CA 1
ATOM 633 C C . SER A 1 9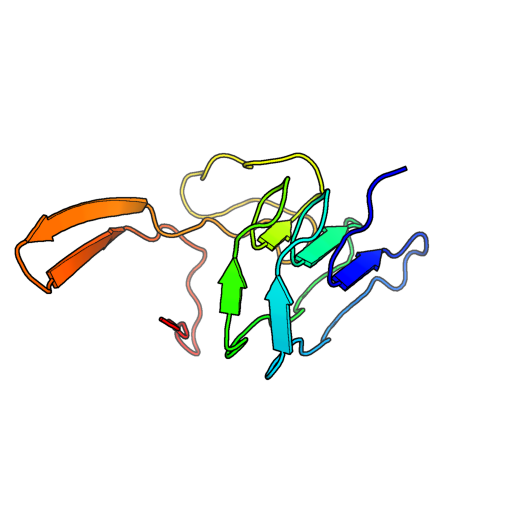2 ? -14.008 -3.616 20.360 1.00 97.69 92 SER A C 1
ATOM 635 O O . SER A 1 92 ? -13.265 -2.695 20.700 1.00 97.69 92 SER A O 1
ATOM 637 N N . GLY A 1 93 ? -15.313 -3.438 20.141 1.00 96.12 93 GLY A N 1
ATOM 638 C CA . GLY A 1 93 ? -15.936 -2.113 20.124 1.00 96.12 93 GLY A CA 1
ATOM 639 C C . GLY A 1 93 ? -15.286 -1.225 19.062 1.00 96.12 93 GLY A C 1
ATOM 640 O O . GLY A 1 93 ? -15.247 -1.585 17.889 1.00 96.12 93 GLY A O 1
ATOM 641 N N . ASN A 1 94 ? -14.730 -0.091 19.486 1.00 94.81 94 ASN A N 1
ATOM 642 C CA . ASN A 1 94 ? -14.015 0.857 18.627 1.00 94.81 94 ASN A CA 1
ATOM 643 C C . ASN A 1 94 ? -12.495 0.608 18.581 1.00 94.81 94 ASN A C 1
ATOM 645 O O . ASN A 1 94 ? -11.746 1.462 18.116 1.00 94.81 94 ASN A O 1
ATOM 649 N N . THR A 1 95 ? -12.018 -0.529 19.094 1.00 94.62 95 THR A N 1
ATOM 650 C CA . THR A 1 95 ? -10.597 -0.889 19.084 1.00 94.62 95 THR A CA 1
ATOM 651 C C . THR A 1 95 ? -10.317 -1.941 18.019 1.00 94.62 95 THR A C 1
ATOM 653 O O . THR A 1 95 ? -10.863 -3.043 18.073 1.00 94.62 95 THR A O 1
ATOM 656 N N . VAL A 1 96 ? -9.410 -1.620 17.096 1.00 94.12 96 VAL A N 1
ATOM 657 C CA . VAL A 1 96 ? -8.831 -2.564 16.133 1.00 94.12 96 VAL A CA 1
ATOM 658 C C . VAL A 1 96 ? -7.410 -2.889 16.578 1.00 94.12 96 VAL A C 1
ATOM 660 O O . VAL A 1 96 ? -6.603 -1.986 16.788 1.00 94.12 96 VAL A O 1
ATOM 663 N N . LYS A 1 97 ? -7.099 -4.178 16.727 1.00 95.88 97 LYS A N 1
ATOM 664 C CA . LYS A 1 97 ? -5.718 -4.653 16.866 1.00 95.88 97 LYS A CA 1
ATOM 665 C C . LYS A 1 97 ? -5.277 -5.234 15.538 1.00 95.88 97 LYS A C 1
ATOM 667 O O . LYS A 1 97 ? -6.015 -6.009 14.932 1.00 95.88 97 LYS A O 1
ATOM 672 N N . PHE A 1 98 ? -4.071 -4.891 15.124 1.00 94.38 98 PHE A N 1
ATOM 673 C CA . PHE A 1 98 ? -3.439 -5.455 13.947 1.00 94.38 98 PHE A CA 1
ATOM 674 C C . PHE A 1 98 ? -1.965 -5.726 14.229 1.00 94.38 98 PHE A C 1
ATOM 676 O O . PHE A 1 98 ? -1.398 -5.201 15.189 1.00 94.38 98 PHE A O 1
ATOM 683 N N . VAL A 1 99 ? -1.362 -6.554 13.387 1.00 93.62 99 VAL A N 1
ATOM 684 C CA . VAL A 1 99 ? 0.086 -6.723 13.296 1.00 93.62 99 VAL A CA 1
ATOM 685 C C . VAL A 1 99 ? 0.514 -6.223 11.927 1.00 93.62 99 VAL A C 1
ATOM 687 O O . VAL A 1 99 ? -0.136 -6.522 10.928 1.00 93.62 99 VAL A O 1
ATOM 690 N N . LEU A 1 100 ? 1.587 -5.444 11.898 1.00 92.19 100 LEU A N 1
ATOM 691 C CA . LEU A 1 100 ? 2.271 -5.058 10.676 1.00 92.19 100 LEU A CA 1
ATOM 692 C C . LEU A 1 100 ? 3.711 -5.548 10.808 1.00 92.19 100 LEU A C 1
ATOM 694 O O . LEU A 1 100 ? 4.455 -5.037 11.644 1.00 92.19 100 LEU A O 1
ATOM 698 N N . ASP A 1 101 ? 4.054 -6.577 10.040 1.00 92.94 101 ASP A N 1
ATOM 699 C CA . ASP A 1 101 ? 5.436 -7.018 9.863 1.00 92.94 101 ASP A CA 1
ATOM 700 C C . ASP A 1 101 ? 5.991 -6.241 8.676 1.00 92.94 101 ASP A C 1
ATOM 702 O O . ASP A 1 101 ? 5.453 -6.370 7.590 1.00 92.94 101 ASP A O 1
ATOM 706 N N . THR A 1 102 ? 6.958 -5.356 8.874 1.00 89.56 102 THR A N 1
ATOM 707 C CA . THR A 1 102 ? 7.523 -4.543 7.790 1.00 89.56 102 THR A CA 1
ATOM 708 C C . THR A 1 102 ? 8.953 -4.143 8.126 1.00 89.56 102 THR A C 1
ATOM 710 O O . THR A 1 102 ? 9.343 -4.100 9.300 1.00 89.56 102 THR A O 1
ATOM 713 N N . SER A 1 103 ? 9.737 -3.831 7.097 1.00 87.94 103 SER A N 1
ATOM 714 C CA . SER A 1 103 ? 11.116 -3.372 7.221 1.00 87.94 103 SER A CA 1
ATOM 715 C C . SER A 1 103 ? 11.206 -2.136 8.120 1.00 87.94 103 SER A C 1
ATOM 717 O O . SER A 1 103 ? 10.556 -1.126 7.872 1.00 87.94 103 SER A O 1
ATOM 719 N N . ALA A 1 104 ? 12.035 -2.179 9.168 1.00 85.12 104 ALA A N 1
ATOM 720 C CA . ALA A 1 104 ? 12.116 -1.099 10.151 1.00 85.12 104 ALA A CA 1
ATOM 721 C C . ALA A 1 104 ? 12.426 0.269 9.509 1.00 85.12 104 ALA A C 1
ATOM 723 O O . ALA A 1 104 ? 13.440 0.443 8.833 1.00 85.12 104 ALA A O 1
ATOM 724 N N . ASN A 1 105 ? 11.587 1.269 9.791 1.00 82.00 105 ASN A N 1
ATOM 725 C CA . ASN A 1 105 ? 11.791 2.642 9.339 1.00 82.00 105 ASN A CA 1
ATOM 726 C C . ASN A 1 105 ? 12.302 3.514 10.495 1.00 82.00 105 ASN A C 1
ATOM 728 O O . ASN A 1 105 ? 11.611 3.699 11.498 1.00 82.00 105 ASN A O 1
ATOM 732 N N . THR A 1 106 ? 13.498 4.089 10.349 1.00 85.44 106 THR A N 1
ATOM 733 C CA . THR A 1 106 ? 14.110 4.969 11.363 1.00 85.44 106 THR A CA 1
ATOM 734 C C . THR A 1 106 ? 13.329 6.262 11.593 1.00 85.44 106 THR A C 1
ATOM 736 O O . THR A 1 106 ? 13.446 6.860 12.660 1.00 85.44 106 THR A O 1
ATOM 739 N N . ASN A 1 107 ? 12.500 6.669 10.630 1.00 85.56 107 ASN A N 1
ATOM 740 C CA . ASN A 1 107 ? 11.609 7.823 10.734 1.00 85.56 107 ASN A CA 1
ATOM 741 C C . ASN A 1 107 ? 10.197 7.442 11.221 1.00 85.56 107 ASN A C 1
ATOM 743 O O . ASN A 1 107 ? 9.319 8.301 11.290 1.00 85.56 107 ASN A O 1
ATOM 747 N N . GLY A 1 108 ? 9.978 6.170 11.571 1.00 84.25 108 GLY A N 1
ATOM 748 C CA . GLY A 1 108 ? 8.682 5.636 11.977 1.00 84.25 108 GLY A CA 1
ATOM 749 C C . GLY A 1 108 ? 7.723 5.397 10.809 1.00 84.25 108 GLY A C 1
ATOM 750 O O . GLY A 1 108 ? 8.054 5.603 9.641 1.00 84.25 108 GLY A O 1
ATOM 751 N N . PHE A 1 109 ? 6.514 4.947 11.144 1.00 82.38 109 PHE A N 1
ATOM 752 C CA . PHE A 1 109 ? 5.428 4.727 10.191 1.00 82.38 109 PHE A CA 1
ATOM 753 C C . PHE A 1 109 ? 4.303 5.724 10.409 1.00 82.38 109 PHE A C 1
ATOM 755 O O . PHE A 1 109 ? 3.993 6.112 11.537 1.00 82.38 109 PHE A O 1
ATOM 762 N N . ARG A 1 110 ? 3.652 6.089 9.308 1.00 84.94 110 ARG A N 1
ATOM 763 C CA . ARG A 1 110 ? 2.376 6.788 9.323 1.00 84.94 110 ARG A CA 1
ATOM 764 C C . ARG A 1 110 ? 1.259 5.758 9.201 1.00 84.94 110 ARG A C 1
ATOM 766 O O . ARG A 1 110 ? 1.291 4.931 8.298 1.00 84.94 110 ARG A O 1
ATOM 773 N N . ILE A 1 111 ? 0.273 5.844 10.086 1.00 80.50 111 ILE A N 1
ATOM 774 C CA . ILE A 1 111 ? -0.961 5.060 10.009 1.00 80.50 111 ILE A CA 1
ATOM 775 C C . ILE A 1 111 ? -2.098 6.048 9.757 1.00 80.50 111 ILE A C 1
ATOM 777 O O . ILE A 1 111 ? -2.302 6.960 10.558 1.00 80.50 111 ILE A O 1
ATOM 781 N N . ASP A 1 112 ? -2.804 5.868 8.644 1.00 79.62 112 ASP A N 1
ATOM 782 C CA . ASP A 1 112 ? -4.017 6.614 8.303 1.00 79.62 112 ASP A CA 1
ATOM 783 C C . ASP A 1 112 ? -5.249 5.707 8.469 1.00 79.62 112 ASP A C 1
ATOM 785 O O . ASP A 1 112 ? -5.155 4.494 8.265 1.00 79.62 112 ASP A O 1
ATOM 789 N N . PHE A 1 113 ? -6.389 6.305 8.831 1.00 73.62 113 PHE A N 1
ATOM 790 C CA . PHE A 1 113 ? -7.694 5.650 8.985 1.00 73.62 113 PHE A CA 1
ATOM 791 C C . PHE A 1 113 ? -8.753 6.357 8.140 1.00 73.62 113 PHE A C 1
ATOM 793 O O . PHE A 1 113 ? -8.651 7.601 8.009 1.00 73.62 113 PHE A O 1
#

Secondary structure (DSSP, 8-state):
-PPPSEEEE--STT---S-EE-S-EEES-SS-SEEEESTT----EE---SEEES-SS-SEEESSSS-PPP-TT----SGGGG----EEEEEETTEEEEE---PPPTT------

Radius of gyration: 14.47 Å; Cα contacts (8 Å, |Δi|>4): 245; chains: 1; bounding box: 31×26×41 Å

pLDDT: mean 91.49, std 8.04, range [58.41, 98.0]

Sequence (113 aa):
MGLWGIRLNSTTAGGITNNVITGNTITGNSRDGIAVIGAGAQNNAIYANTSISGNGGLGIDLLDNGVTPNDAGDVDTGPNGVQNFPVVTSISGNTVKFVLDTSANTNGFRIDF

Solvent-accessible surface area (backbone atoms only — not comparable to full-atom values): 6704 Å² total; per-residue (Å²): 134,73,45,56,58,41,73,48,75,41,94,53,92,83,31,52,54,68,45,76,51,59,72,41,78,31,61,67,23,61,24,25,18,30,27,33,31,36,68,52,18,33,65,52,47,74,49,70,48,81,38,59,44,76,31,65,42,45,49,69,20,60,58,72,76,60,90,76,81,71,54,88,54,34,79,55,77,30,20,49,35,50,63,43,66,73,44,76,76,48,76,56,93,96,43,76,43,62,49,70,54,52,60,87,52,95,89,60,83,88,86,84,134

Foldseek 3Di:
DWDELEEADDPDPVAQAQAEAAQAAQAQTQAENYEYFDQRNAHYHYDHHVDQDHYNAYSYHQHSPGDDADDAQLCATGNHSRAFDWAFPDDDPPDTDTDGRYHDDPVDDDDDD